Protein AF-A0A7S4A0I9-F1 (afdb_monomer_lite)

Foldseek 3Di:
DAQQLLEDQAQAQELACLCQLVQVDQAWSQDAADPNHHCHNNQPNYQWDDDNGTIDHDPPDRRPHDYRPPCPDDDPCPPDDPQDAAADEQVRLLVLLVCCVVPVVVSCVHHNHSNRHHCVRYHYSYPSND

Radius of gyration: 14.82 Å; chains: 1; bounding box: 40×28×40 Å

Secondary structure (DSSP, 8-state):
----TTS--TT--B-TTTTTT-TT--EE---B--TTSB-TTTTTTSS-EE-SBSEEPPSSS----EE-----S----------PPPB--HHHHHHHHHHHHH-HHHHHHHH--GGG-B-TT-SB-TTTT-

Sequence (130 aa):
NEDIGAWDTSGVTSMEYMFFFASAFDQDLGWCVGDDVDLRSAFSYTPCASTSCGVYTMEEGTCRPTLAPTTSLAPTMTPAPTVTPLVADDNTIRTAVDAWLSNPAAAEATYGHISTWDTSGVTDMSQLFC

Structure (mmCIF, N/CA/C/O backbone):
data_AF-A0A7S4A0I9-F1
#
_entry.id   AF-A0A7S4A0I9-F1
#
loop_
_atom_site.group_PDB
_atom_site.id
_atom_site.type_symbol
_atom_site.label_atom_id
_atom_site.label_alt_id
_atom_site.label_comp_id
_atom_site.label_asym_id
_atom_site.label_entity_id
_atom_site.label_seq_id
_atom_site.pdbx_PDB_ins_code
_atom_site.Cartn_x
_atom_site.Cartn_y
_atom_site.Cartn_z
_atom_site.occupancy
_atom_site.B_iso_or_equiv
_atom_site.auth_seq_id
_atom_site.auth_comp_id
_atom_site.auth_asym_id
_atom_site.auth_atom_id
_atom_site.pdbx_PDB_model_num
ATOM 1 N N . ASN A 1 1 ? 9.371 -4.224 11.970 1.00 68.81 1 ASN A N 1
ATOM 2 C CA . ASN A 1 1 ? 8.644 -4.686 10.776 1.00 68.81 1 ASN A CA 1
ATOM 3 C C . ASN A 1 1 ? 7.494 -5.541 11.258 1.00 68.81 1 ASN A C 1
ATOM 5 O O . ASN A 1 1 ? 7.744 -6.578 11.864 1.00 68.81 1 ASN A O 1
ATOM 9 N N . GLU A 1 2 ? 6.277 -5.039 11.092 1.00 81.94 2 GLU A N 1
ATOM 10 C CA . GLU A 1 2 ? 5.054 -5.771 11.425 1.00 81.94 2 GLU A CA 1
ATOM 11 C C . GLU A 1 2 ? 4.603 -6.590 10.221 1.00 81.94 2 GLU A C 1
ATOM 13 O O . GLU A 1 2 ? 4.826 -6.177 9.083 1.00 81.94 2 GLU A O 1
ATOM 18 N N . ASP A 1 3 ? 3.965 -7.731 10.474 1.00 80.88 3 ASP A N 1
ATOM 19 C CA . ASP A 1 3 ? 3.449 -8.576 9.401 1.00 80.88 3 ASP A CA 1
ATOM 20 C C . ASP A 1 3 ? 2.212 -7.938 8.761 1.00 80.88 3 ASP A C 1
ATOM 22 O O . ASP A 1 3 ? 1.131 -7.904 9.349 1.00 80.88 3 ASP A O 1
ATOM 26 N N . ILE A 1 4 ? 2.391 -7.433 7.545 1.00 85.81 4 ILE A N 1
ATOM 27 C CA . ILE A 1 4 ? 1.322 -6.902 6.695 1.00 85.81 4 ILE A CA 1
ATOM 28 C C . ILE A 1 4 ? 1.099 -7.776 5.454 1.00 85.81 4 ILE A C 1
ATOM 30 O O . ILE A 1 4 ? 0.389 -7.376 4.536 1.00 85.81 4 ILE A O 1
ATOM 34 N N . GLY A 1 5 ? 1.637 -9.001 5.423 1.00 82.31 5 GLY A N 1
ATOM 35 C CA . GLY A 1 5 ? 1.461 -9.919 4.291 1.00 82.31 5 GLY A CA 1
ATOM 36 C C . GLY A 1 5 ? -0.005 -10.287 4.016 1.00 82.31 5 GLY A C 1
ATOM 37 O O . GLY A 1 5 ? -0.349 -10.668 2.902 1.00 82.31 5 GLY A O 1
ATOM 38 N N . ALA A 1 6 ? -0.885 -10.120 5.010 1.00 84.56 6 ALA A N 1
ATOM 39 C CA . ALA A 1 6 ? -2.323 -10.361 4.896 1.00 84.56 6 ALA A CA 1
ATOM 40 C C . ALA A 1 6 ? -3.117 -9.231 4.211 1.00 84.56 6 ALA A C 1
ATOM 42 O O . ALA A 1 6 ? -4.306 -9.416 3.951 1.00 84.56 6 ALA A O 1
ATOM 43 N N . TRP A 1 7 ? -2.503 -8.075 3.938 1.00 89.00 7 TRP A N 1
ATOM 44 C CA . TRP A 1 7 ? -3.182 -6.983 3.241 1.00 89.00 7 TRP A CA 1
ATOM 45 C C . TRP A 1 7 ? -3.569 -7.391 1.818 1.00 89.00 7 TRP A C 1
ATOM 47 O O . TRP A 1 7 ? -2.771 -7.956 1.066 1.00 89.00 7 TRP A O 1
ATOM 57 N N . ASP A 1 8 ? -4.801 -7.064 1.440 1.00 89.50 8 ASP A N 1
ATOM 58 C CA . ASP A 1 8 ? -5.268 -7.188 0.069 1.00 89.50 8 ASP A CA 1
ATOM 59 C C . ASP A 1 8 ? -4.651 -6.070 -0.781 1.00 89.50 8 ASP A C 1
ATOM 61 O O . ASP A 1 8 ? -4.845 -4.882 -0.511 1.00 89.50 8 ASP A O 1
ATOM 65 N N . THR A 1 9 ? -3.892 -6.472 -1.799 1.00 88.75 9 THR A N 1
ATOM 66 C CA . THR A 1 9 ? -3.239 -5.585 -2.772 1.00 88.75 9 THR A CA 1
ATOM 67 C C . THR A 1 9 ? -3.839 -5.707 -4.174 1.00 88.75 9 THR A C 1
ATOM 69 O O . THR A 1 9 ? -3.382 -5.044 -5.103 1.00 88.75 9 THR A O 1
ATOM 72 N N . SER A 1 10 ? -4.889 -6.519 -4.345 1.00 88.00 10 SER A N 1
ATOM 73 C CA . SER A 1 10 ? -5.473 -6.831 -5.656 1.00 88.00 10 SER A CA 1
ATOM 74 C C . SER A 1 10 ? -6.169 -5.639 -6.323 1.00 88.00 10 SER A C 1
ATOM 76 O O . SER A 1 10 ? -6.242 -5.584 -7.551 1.00 88.00 10 SER A O 1
ATOM 78 N N . GLY A 1 11 ? -6.659 -4.683 -5.527 1.00 87.69 11 GLY A N 1
ATOM 79 C CA . GLY A 1 11 ? -7.279 -3.438 -5.990 1.00 87.69 11 GLY A CA 1
ATOM 80 C C . GLY A 1 11 ? -6.326 -2.243 -6.089 1.00 87.69 11 GLY A C 1
ATOM 81 O O . GLY A 1 11 ? -6.745 -1.165 -6.516 1.00 87.69 11 GLY A O 1
ATOM 82 N N . VAL A 1 12 ? -5.058 -2.407 -5.699 1.00 91.31 12 VAL A N 1
ATOM 83 C CA . VAL A 1 12 ? -4.092 -1.306 -5.636 1.00 91.31 12 VAL A CA 1
ATOM 84 C C . VAL A 1 12 ? -3.610 -0.945 -7.035 1.00 91.31 12 VAL A C 1
ATOM 86 O O . VAL A 1 12 ? -3.302 -1.810 -7.847 1.00 91.31 12 VAL A O 1
ATOM 89 N N . THR A 1 13 ? -3.522 0.353 -7.302 1.00 91.19 13 THR A N 1
ATOM 90 C CA . THR A 1 13 ? -3.061 0.935 -8.572 1.00 91.19 13 THR A CA 1
ATOM 91 C C . THR A 1 13 ? -1.778 1.749 -8.409 1.00 91.19 13 THR A C 1
ATOM 93 O O . THR A 1 13 ? -1.034 1.924 -9.371 1.00 91.19 13 THR A O 1
ATOM 96 N N . SER A 1 14 ? -1.481 2.210 -7.190 1.00 90.81 14 SER A N 1
ATOM 97 C CA . SER A 1 14 ? -0.305 3.019 -6.872 1.00 90.81 14 SER A CA 1
ATOM 98 C C . SER A 1 14 ? 0.308 2.597 -5.539 1.00 90.81 14 SER A C 1
ATOM 100 O O . SER A 1 14 ? -0.387 2.480 -4.531 1.00 90.81 14 SER A O 1
ATOM 102 N N . MET A 1 15 ? 1.625 2.402 -5.538 1.00 90.69 15 MET A N 1
ATOM 103 C CA . MET A 1 15 ? 2.464 2.162 -4.357 1.00 90.69 15 MET A CA 1
ATOM 104 C C . MET A 1 15 ? 3.690 3.090 -4.369 1.00 90.69 15 MET A C 1
ATOM 106 O O . MET A 1 15 ? 4.734 2.787 -3.786 1.00 90.69 15 MET A O 1
ATOM 110 N N . GLU A 1 16 ? 3.586 4.227 -5.063 1.00 90.69 16 GLU A N 1
ATOM 111 C CA . GLU A 1 16 ? 4.692 5.163 -5.245 1.00 90.69 16 GLU A CA 1
ATOM 112 C C . GLU A 1 16 ? 5.277 5.582 -3.885 1.00 90.69 16 GLU A C 1
ATOM 114 O O . GLU A 1 16 ? 4.552 6.001 -2.982 1.00 90.69 16 GLU A O 1
ATOM 119 N N . TYR A 1 17 ? 6.597 5.460 -3.721 1.00 89.69 17 TYR A N 1
ATOM 120 C CA . TYR A 1 17 ? 7.303 5.795 -2.474 1.00 89.69 17 TYR A CA 1
ATOM 121 C C . TYR A 1 17 ? 6.802 5.086 -1.194 1.00 89.69 17 TYR A C 1
ATOM 123 O O . TYR A 1 17 ? 7.125 5.546 -0.101 1.00 89.69 17 TYR A O 1
ATOM 131 N N . MET A 1 18 ? 6.041 3.987 -1.291 1.00 88.69 18 MET A N 1
ATOM 132 C CA . MET A 1 18 ? 5.411 3.337 -0.129 1.00 88.69 18 MET A CA 1
ATOM 133 C C . MET A 1 18 ? 6.388 3.028 1.014 1.00 88.69 18 MET A C 1
ATOM 135 O O . MET A 1 18 ? 6.038 3.274 2.159 1.00 88.69 18 MET A O 1
ATOM 139 N N . PHE A 1 19 ? 7.599 2.553 0.714 1.00 86.81 19 PHE A N 1
ATOM 140 C CA . PHE A 1 19 ? 8.668 2.258 1.680 1.00 86.81 19 PHE A CA 1
ATOM 141 C C . PHE A 1 19 ? 9.926 3.100 1.423 1.00 86.81 19 PHE A C 1
ATOM 143 O O . PHE A 1 19 ? 11.055 2.666 1.669 1.00 86.81 19 PHE A O 1
ATOM 150 N N . PHE A 1 20 ? 9.764 4.300 0.872 1.00 85.12 20 PHE A N 1
ATOM 151 C CA . PHE A 1 20 ? 10.893 5.169 0.558 1.00 85.12 20 PHE A CA 1
ATOM 152 C C . PHE A 1 20 ? 11.715 5.470 1.819 1.00 85.12 20 PHE A C 1
ATOM 154 O O . PHE A 1 20 ? 11.162 5.891 2.822 1.00 85.12 20 PHE A O 1
ATOM 161 N N . PHE A 1 21 ? 13.034 5.242 1.785 1.00 82.06 21 PHE A N 1
ATOM 162 C CA . PHE A 1 21 ? 13.929 5.376 2.954 1.00 82.06 21 PHE A CA 1
ATOM 163 C C . PHE A 1 21 ? 13.679 4.421 4.134 1.00 82.06 21 PHE A C 1
ATOM 165 O O . PHE A 1 21 ? 14.370 4.539 5.154 1.00 82.06 21 PHE A O 1
ATOM 172 N N . ALA A 1 22 ? 12.821 3.405 3.994 1.00 81.31 22 ALA A N 1
ATOM 173 C CA . ALA A 1 22 ? 12.646 2.358 5.000 1.00 81.31 22 ALA A CA 1
ATOM 174 C C . ALA A 1 22 ? 13.855 1.396 5.027 1.00 81.31 22 ALA A C 1
ATOM 176 O O . ALA A 1 22 ? 13.772 0.217 4.696 1.00 81.31 22 ALA A O 1
ATOM 177 N N . SER A 1 23 ? 15.020 1.901 5.439 1.00 81.25 23 SER A N 1
ATOM 178 C CA . SER A 1 23 ? 16.308 1.187 5.428 1.00 81.25 23 SER A CA 1
ATOM 179 C C . SER A 1 23 ? 16.353 -0.053 6.331 1.00 81.25 23 SER A C 1
ATOM 181 O O . SER A 1 23 ? 17.231 -0.897 6.170 1.00 81.25 23 SER A O 1
ATOM 183 N N . ALA A 1 24 ? 15.402 -0.173 7.263 1.00 78.81 24 ALA A N 1
ATOM 184 C CA . ALA A 1 24 ? 15.218 -1.338 8.123 1.00 78.81 24 ALA A CA 1
ATOM 185 C C . ALA A 1 24 ? 14.212 -2.366 7.564 1.00 78.81 24 ALA A C 1
ATOM 187 O O . ALA A 1 24 ? 14.024 -3.413 8.183 1.00 78.81 24 ALA A O 1
ATOM 188 N N . PHE A 1 25 ? 13.540 -2.078 6.443 1.00 76.00 25 PHE A N 1
ATOM 189 C CA . PHE A 1 25 ? 12.528 -2.955 5.858 1.00 76.00 25 PHE A CA 1
ATOM 190 C C . PHE A 1 25 ? 13.172 -4.073 5.030 1.00 76.00 25 PHE A C 1
ATOM 192 O O . PHE A 1 25 ? 13.818 -3.815 4.018 1.00 76.00 25 PHE A O 1
ATOM 199 N N . ASP A 1 26 ? 12.989 -5.318 5.461 1.00 74.12 26 ASP A N 1
ATOM 200 C CA . ASP A 1 26 ? 13.615 -6.511 4.880 1.00 74.12 26 ASP A CA 1
ATOM 201 C C . ASP A 1 26 ? 12.669 -7.727 4.827 1.00 74.12 26 ASP A C 1
ATOM 203 O O . ASP A 1 26 ? 13.126 -8.861 4.677 1.00 74.12 26 ASP A O 1
ATOM 207 N N . GLN A 1 27 ? 11.360 -7.517 4.996 1.00 73.56 27 GLN A N 1
ATOM 208 C CA . GLN A 1 27 ? 10.381 -8.604 5.040 1.00 73.56 27 GLN A CA 1
ATOM 209 C C . GLN A 1 27 ? 9.879 -8.976 3.645 1.00 73.56 27 GLN A C 1
ATOM 211 O O . GLN A 1 27 ? 9.550 -8.107 2.838 1.00 73.56 27 GLN A O 1
ATOM 216 N N . ASP A 1 28 ? 9.772 -10.281 3.386 1.00 77.31 28 ASP A N 1
ATOM 217 C CA . ASP A 1 28 ? 8.993 -10.781 2.254 1.00 77.31 28 ASP A CA 1
ATOM 218 C C . ASP A 1 28 ? 7.505 -10.759 2.611 1.00 77.31 28 ASP A C 1
ATOM 220 O O . ASP A 1 28 ? 7.068 -11.490 3.499 1.00 77.31 28 ASP A O 1
ATOM 224 N N . LEU A 1 29 ? 6.742 -9.907 1.928 1.00 77.94 29 LEU A N 1
ATOM 225 C CA . LEU A 1 29 ? 5.305 -9.742 2.154 1.00 77.94 29 LEU A CA 1
ATOM 226 C C . LEU A 1 29 ? 4.456 -10.747 1.365 1.00 77.94 29 LEU A C 1
ATOM 228 O O . LEU A 1 29 ? 3.264 -10.868 1.627 1.00 77.94 29 LEU A O 1
ATOM 232 N N . GLY A 1 30 ? 5.030 -11.441 0.373 1.00 76.69 30 GLY A N 1
ATOM 233 C CA . GLY A 1 30 ? 4.280 -12.353 -0.497 1.00 76.69 30 GLY A CA 1
ATOM 234 C C . GLY A 1 30 ? 3.211 -11.681 -1.373 1.00 76.69 30 GLY A C 1
ATOM 235 O O . GLY A 1 30 ? 2.394 -12.378 -1.974 1.00 76.69 30 GLY A O 1
ATOM 236 N N . TRP A 1 31 ? 3.197 -10.347 -1.454 1.00 81.31 31 TRP A N 1
ATOM 237 C CA . TRP A 1 31 ? 2.231 -9.596 -2.252 1.00 81.31 31 TRP A CA 1
ATOM 238 C C . TRP A 1 31 ? 2.433 -9.804 -3.753 1.00 81.31 31 TRP A C 1
ATOM 240 O O . TRP A 1 31 ? 3.560 -9.902 -4.244 1.00 81.31 31 TRP A O 1
ATOM 250 N N . CYS A 1 32 ? 1.311 -9.822 -4.471 1.00 81.62 32 CYS A N 1
ATOM 251 C CA . CYS A 1 32 ? 1.240 -9.840 -5.923 1.00 81.62 32 CYS A CA 1
ATOM 252 C C . CYS A 1 32 ? 0.347 -8.691 -6.390 1.00 81.62 32 CYS A C 1
ATOM 254 O O . CYS A 1 32 ? -0.860 -8.710 -6.163 1.00 81.62 32 CYS A O 1
ATOM 256 N N . VAL A 1 33 ? 0.946 -7.714 -7.057 1.00 81.81 33 VAL A N 1
ATOM 257 C CA . VAL A 1 33 ? 0.294 -6.570 -7.685 1.00 81.81 33 VAL A CA 1
ATOM 258 C C . VAL A 1 33 ? 0.258 -6.741 -9.202 1.00 81.81 33 VAL A C 1
ATOM 260 O O . VAL A 1 33 ? 1.072 -7.458 -9.785 1.00 81.81 33 VAL A O 1
ATOM 263 N N . GLY A 1 34 ? -0.704 -6.092 -9.857 1.00 79.50 34 GLY A N 1
ATOM 264 C CA . GLY A 1 34 ? -0.782 -6.095 -11.318 1.00 79.50 34 GLY A CA 1
ATOM 265 C C . GLY A 1 34 ? 0.428 -5.418 -11.973 1.00 79.50 34 GLY A C 1
ATOM 266 O O . GLY A 1 34 ? 1.071 -4.557 -11.376 1.00 79.50 34 GLY A O 1
ATOM 267 N N . ASP A 1 35 ? 0.708 -5.763 -13.231 1.00 79.12 35 ASP A N 1
ATOM 268 C CA . ASP A 1 35 ? 1.803 -5.151 -14.003 1.00 79.12 35 ASP A CA 1
ATOM 269 C C . ASP A 1 35 ? 1.602 -3.639 -14.239 1.00 79.12 35 ASP A C 1
ATOM 271 O O . ASP A 1 35 ? 2.566 -2.911 -14.462 1.00 79.12 35 ASP A O 1
ATOM 275 N N . ASP A 1 36 ? 0.354 -3.165 -14.164 1.00 85.81 36 ASP A N 1
ATOM 276 C CA . ASP A 1 36 ? -0.019 -1.755 -14.326 1.00 85.81 36 ASP A CA 1
ATOM 277 C C . ASP A 1 36 ? 0.113 -0.931 -13.028 1.00 85.81 36 ASP A C 1
ATOM 279 O O . ASP A 1 36 ? -0.194 0.262 -13.023 1.00 85.81 36 ASP A O 1
ATOM 283 N N . VAL A 1 37 ? 0.539 -1.545 -11.917 1.00 86.56 37 VAL A N 1
ATOM 284 C CA . VAL A 1 37 ? 0.675 -0.856 -10.627 1.00 86.56 37 VAL A CA 1
ATOM 285 C C . VAL A 1 37 ? 1.925 0.011 -10.604 1.00 86.56 37 VAL A C 1
ATOM 287 O O . VAL A 1 37 ? 3.037 -0.431 -10.905 1.00 86.56 37 VAL A O 1
ATOM 290 N N . ASP A 1 38 ? 1.751 1.264 -10.193 1.00 87.31 38 ASP A N 1
ATOM 291 C CA . ASP A 1 38 ? 2.852 2.211 -10.106 1.00 87.31 38 ASP A CA 1
ATOM 292 C C . ASP A 1 38 ? 3.737 1.936 -8.880 1.00 87.31 38 ASP A C 1
ATOM 294 O O . ASP A 1 38 ? 3.432 2.335 -7.756 1.00 87.31 38 ASP A O 1
ATOM 298 N N . LEU A 1 39 ? 4.857 1.250 -9.115 1.00 85.12 39 LEU A N 1
ATOM 299 C CA . LEU A 1 39 ? 5.885 0.936 -8.115 1.00 85.12 39 LEU A CA 1
ATOM 300 C C . LEU A 1 39 ? 7.057 1.937 -8.120 1.00 85.12 39 LEU A C 1
ATOM 302 O O . LEU A 1 39 ? 8.128 1.641 -7.575 1.00 85.12 39 LEU A O 1
ATOM 306 N N . ARG A 1 40 ? 6.917 3.119 -8.747 1.00 86.69 40 ARG A N 1
ATOM 307 C CA . ARG A 1 40 ? 8.009 4.106 -8.841 1.00 86.69 40 ARG A CA 1
ATOM 308 C C . ARG A 1 40 ? 8.576 4.424 -7.455 1.00 86.69 40 ARG A C 1
ATOM 310 O O . ARG A 1 40 ? 7.894 4.915 -6.561 1.00 86.69 40 ARG A O 1
ATOM 317 N N . SER A 1 41 ? 9.867 4.140 -7.281 1.00 85.56 41 SER A N 1
ATOM 318 C CA . SER A 1 41 ? 10.612 4.349 -6.031 1.00 85.56 41 SER A CA 1
ATOM 319 C C . SER A 1 41 ? 9.997 3.728 -4.770 1.00 85.56 41 SER A C 1
ATO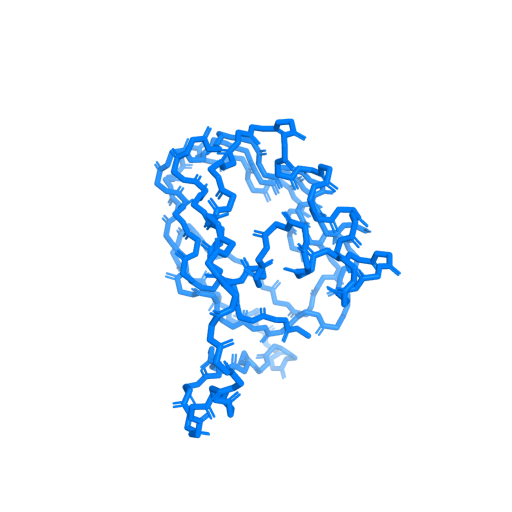M 321 O O . SER A 1 41 ? 10.419 4.089 -3.672 1.00 85.56 41 SER A O 1
ATOM 323 N N . ALA A 1 42 ? 9.054 2.789 -4.902 1.00 84.75 42 ALA A N 1
ATOM 324 C CA . ALA A 1 42 ? 8.341 2.188 -3.776 1.00 84.75 42 ALA A CA 1
ATOM 325 C C . ALA A 1 42 ? 9.302 1.569 -2.750 1.00 84.75 42 ALA A C 1
ATOM 327 O O . ALA A 1 42 ? 9.092 1.711 -1.554 1.00 84.75 42 ALA A O 1
ATOM 328 N N . PHE A 1 43 ? 10.399 0.976 -3.227 1.00 79.69 43 PHE A N 1
ATOM 329 C CA . PHE A 1 43 ? 11.428 0.324 -2.411 1.00 79.69 43 PHE A CA 1
ATOM 330 C C . PHE A 1 43 ? 12.803 1.004 -2.520 1.00 79.69 43 PHE A C 1
ATOM 332 O O . PHE A 1 43 ? 13.821 0.445 -2.102 1.00 79.69 43 PHE A O 1
ATOM 339 N N . SER A 1 44 ? 12.868 2.216 -3.084 1.00 81.50 44 SER A N 1
ATOM 340 C CA . SER A 1 44 ? 14.125 2.967 -3.165 1.00 81.50 44 SER A CA 1
ATOM 341 C C . SER A 1 44 ? 14.676 3.231 -1.764 1.00 81.50 44 SER A C 1
ATOM 343 O O . SER A 1 44 ? 13.947 3.650 -0.866 1.00 81.50 44 SER A O 1
ATOM 345 N N . TYR A 1 45 ? 15.982 3.018 -1.595 1.00 79.56 45 TYR A N 1
ATOM 346 C CA . TYR A 1 45 ? 16.682 3.115 -0.307 1.00 79.56 45 TYR A CA 1
ATOM 347 C C . TYR A 1 45 ? 16.259 2.081 0.750 1.00 79.56 45 TYR A C 1
ATOM 349 O O . TYR A 1 45 ? 16.686 2.185 1.901 1.00 79.56 45 TYR A O 1
ATOM 357 N N . THR A 1 46 ? 15.487 1.062 0.368 1.00 76.94 46 THR A N 1
ATOM 358 C CA . THR A 1 46 ? 15.362 -0.171 1.152 1.00 76.94 46 THR A CA 1
ATOM 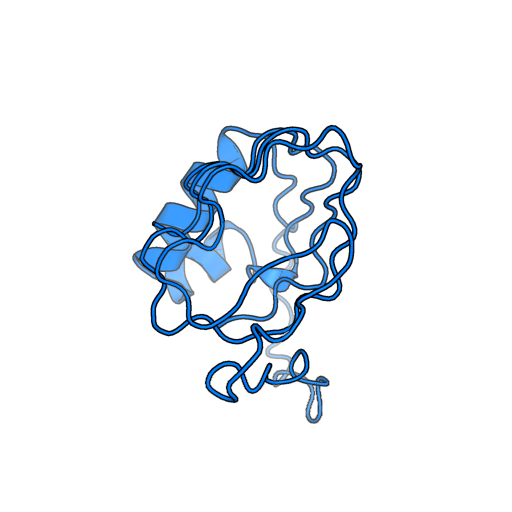359 C C . THR A 1 46 ? 16.434 -1.170 0.696 1.00 76.94 46 THR A C 1
ATOM 361 O O . THR A 1 46 ? 16.942 -1.060 -0.426 1.00 76.94 46 THR A O 1
ATOM 364 N N . PRO A 1 47 ? 16.826 -2.140 1.537 1.00 72.62 47 PRO A N 1
ATOM 365 C CA . PRO A 1 47 ? 17.767 -3.179 1.128 1.00 72.62 47 PRO A CA 1
ATOM 366 C C . PRO A 1 47 ? 17.215 -4.108 0.034 1.00 72.62 47 PRO A C 1
ATOM 368 O O . PRO A 1 47 ? 18.010 -4.800 -0.594 1.00 72.62 47 PRO A O 1
ATOM 371 N N . CYS A 1 48 ? 15.900 -4.133 -0.213 1.00 71.62 48 CYS A N 1
ATOM 372 C CA . CYS A 1 48 ? 15.229 -5.110 -1.070 1.00 71.62 48 CYS A CA 1
ATOM 373 C C . CYS A 1 48 ? 14.502 -4.452 -2.259 1.00 71.62 48 CYS A C 1
ATOM 375 O O . CYS A 1 48 ? 14.125 -3.290 -2.197 1.00 71.62 48 CYS A O 1
ATOM 377 N N . ALA A 1 49 ? 14.298 -5.177 -3.362 1.00 64.81 49 ALA A N 1
ATOM 378 C CA . ALA A 1 49 ? 13.548 -4.681 -4.519 1.00 64.81 49 ALA A CA 1
ATOM 379 C C . ALA A 1 49 ? 12.301 -5.549 -4.742 1.00 64.81 49 ALA A C 1
ATOM 381 O O . ALA A 1 49 ? 12.402 -6.776 -4.792 1.00 64.81 49 ALA A O 1
ATOM 382 N N . SER A 1 50 ? 11.121 -4.937 -4.861 1.00 64.06 50 SER A N 1
ATOM 383 C CA . SER A 1 50 ? 9.891 -5.674 -5.178 1.00 64.06 50 SER A CA 1
ATOM 384 C C . SER A 1 50 ? 9.789 -5.979 -6.669 1.00 64.06 50 SER A C 1
ATOM 386 O O . SER A 1 50 ? 10.023 -5.102 -7.507 1.00 64.06 50 SER A O 1
ATOM 388 N N . THR A 1 51 ? 9.359 -7.192 -7.006 1.00 61.19 51 THR A N 1
ATOM 389 C CA . THR A 1 51 ? 8.714 -7.498 -8.293 1.00 61.19 51 THR A CA 1
ATOM 390 C C . THR A 1 51 ? 7.205 -7.292 -8.170 1.00 61.19 51 THR A C 1
ATOM 392 O O . THR A 1 51 ? 6.681 -7.165 -7.067 1.00 61.19 51 THR A O 1
ATOM 395 N N . SER A 1 52 ? 6.488 -7.309 -9.299 1.00 64.56 52 SER A N 1
ATOM 396 C CA . SER A 1 52 ? 5.020 -7.374 -9.307 1.00 64.56 52 SER A CA 1
ATOM 397 C C . SER A 1 52 ? 4.475 -8.561 -8.503 1.00 64.56 52 SER A C 1
ATOM 399 O O . SER A 1 52 ? 3.366 -8.493 -8.008 1.00 64.56 52 SER A O 1
ATOM 401 N N . CYS A 1 53 ? 5.262 -9.614 -8.275 1.00 69.81 53 CYS A N 1
ATOM 402 C CA . CYS A 1 53 ? 4.980 -10.657 -7.292 1.00 69.81 53 CYS A CA 1
ATOM 403 C C . CYS A 1 53 ? 6.226 -10.953 -6.452 1.00 69.81 53 CYS A C 1
ATOM 405 O O . CYS A 1 53 ? 7.232 -11.419 -6.993 1.00 69.81 53 CYS A O 1
ATOM 407 N N . GLY A 1 54 ? 6.156 -10.711 -5.143 1.00 63.28 54 GLY A N 1
ATOM 408 C CA . GLY A 1 54 ? 7.218 -10.999 -4.174 1.00 63.28 54 GLY A CA 1
ATOM 409 C C . GLY A 1 54 ? 8.409 -10.032 -4.189 1.00 63.28 54 GLY A C 1
ATOM 410 O O . GLY A 1 54 ? 8.425 -9.007 -4.872 1.00 63.28 54 GLY A O 1
ATOM 411 N N . VAL A 1 55 ? 9.428 -10.378 -3.403 1.00 57.69 55 VAL A N 1
ATOM 412 C CA . VAL A 1 55 ? 10.684 -9.627 -3.271 1.00 57.69 55 VAL A CA 1
ATOM 413 C C . VAL A 1 55 ? 11.816 -10.431 -3.914 1.00 57.69 55 VAL A C 1
ATOM 415 O O . VAL A 1 55 ? 12.024 -11.590 -3.555 1.00 57.69 55 VAL A O 1
ATOM 418 N N . TYR A 1 56 ? 12.572 -9.840 -4.847 1.00 55.16 56 TYR A N 1
ATOM 419 C CA . TYR A 1 56 ? 13.785 -10.468 -5.385 1.00 55.16 56 TYR A CA 1
ATOM 420 C C . TYR A 1 56 ? 15.042 -9.833 -4.797 1.00 55.16 56 TYR A C 1
ATOM 422 O O . TYR A 1 56 ? 15.114 -8.642 -4.487 1.00 55.16 56 TYR A O 1
ATOM 430 N N . THR A 1 57 ? 16.073 -10.660 -4.650 1.00 48.62 57 THR A N 1
ATOM 431 C CA . THR A 1 57 ? 17.418 -10.211 -4.310 1.00 48.62 57 THR A CA 1
ATOM 432 C C . THR A 1 57 ? 17.985 -9.419 -5.482 1.00 48.62 57 THR A C 1
ATOM 434 O O . THR A 1 57 ? 18.108 -9.967 -6.580 1.00 48.62 57 THR A O 1
ATOM 437 N N . MET A 1 58 ? 18.391 -8.170 -5.257 1.00 48.75 58 MET A N 1
ATOM 438 C CA . MET A 1 58 ? 19.373 -7.549 -6.144 1.00 48.75 58 MET A CA 1
ATOM 439 C C . MET A 1 58 ? 20.654 -8.397 -6.100 1.00 48.75 58 MET A C 1
ATOM 441 O O . MET A 1 58 ? 21.048 -8.892 -5.038 1.00 48.75 58 MET A O 1
ATOM 445 N N . GLU A 1 59 ? 21.259 -8.624 -7.264 1.00 51.06 59 GLU A N 1
ATOM 446 C CA . GLU A 1 59 ? 22.535 -9.328 -7.397 1.00 51.06 59 GLU A CA 1
ATOM 447 C C . GLU A 1 59 ? 23.576 -8.632 -6.491 1.00 51.06 59 GLU A C 1
ATOM 449 O O . GLU A 1 59 ? 23.695 -7.412 -6.524 1.00 51.06 59 GLU A O 1
ATOM 454 N N . GLU A 1 60 ? 24.270 -9.417 -5.655 1.00 45.84 60 GLU A N 1
ATOM 455 C CA . GLU A 1 60 ? 25.118 -9.010 -4.509 1.00 45.84 60 GLU A CA 1
ATOM 456 C C . GLU A 1 60 ? 24.432 -8.849 -3.129 1.00 45.84 60 GLU A C 1
ATOM 458 O O . GLU A 1 60 ? 24.616 -7.868 -2.419 1.00 45.84 60 GLU A O 1
ATOM 463 N N . GLY A 1 61 ? 23.728 -9.887 -2.663 1.00 54.09 61 GLY A N 1
ATOM 464 C CA . GLY A 1 61 ? 23.877 -10.404 -1.285 1.00 54.09 61 GLY A CA 1
ATOM 465 C C . GLY A 1 61 ? 23.530 -9.518 -0.071 1.00 54.09 61 GLY A C 1
ATOM 466 O O . GLY A 1 61 ? 23.836 -9.929 1.049 1.00 54.09 61 GLY A O 1
ATOM 467 N N . THR A 1 62 ? 22.903 -8.351 -0.236 1.00 56.59 62 THR A N 1
ATOM 468 C CA . THR A 1 62 ? 22.538 -7.446 0.877 1.00 56.59 62 THR A CA 1
ATOM 469 C C . THR A 1 62 ? 21.088 -7.581 1.347 1.00 56.59 62 THR A C 1
ATOM 471 O O . THR A 1 62 ? 20.824 -7.381 2.531 1.00 56.59 62 THR A O 1
ATOM 474 N N . CYS A 1 63 ? 20.157 -7.990 0.480 1.00 57.56 63 CYS A N 1
ATOM 475 C CA . CYS A 1 63 ? 18.800 -8.361 0.890 1.00 57.56 63 CYS A CA 1
ATOM 476 C C . CYS A 1 63 ? 18.783 -9.845 1.267 1.00 57.56 63 CYS A C 1
ATOM 478 O O . CYS A 1 63 ? 18.879 -10.717 0.400 1.00 57.56 63 CYS A O 1
ATOM 480 N N . ARG A 1 64 ? 18.657 -10.148 2.561 1.00 64.06 64 ARG A N 1
ATOM 481 C CA . ARG A 1 64 ? 18.298 -11.487 3.035 1.00 64.06 64 ARG A CA 1
ATOM 482 C C . ARG A 1 64 ? 16.853 -11.402 3.514 1.00 64.06 64 ARG A C 1
ATOM 484 O O . ARG A 1 64 ? 16.682 -11.141 4.703 1.00 64.06 64 ARG A O 1
ATOM 491 N N . PRO A 1 65 ? 15.855 -11.545 2.615 1.00 61.59 65 PRO A N 1
ATOM 492 C CA . PRO A 1 65 ? 14.472 -11.330 2.988 1.00 61.59 65 PRO A CA 1
ATOM 493 C C . PRO A 1 65 ? 14.155 -12.238 4.166 1.00 61.59 65 PRO A C 1
ATOM 495 O O . PRO A 1 65 ? 14.294 -13.465 4.093 1.00 61.59 65 PRO A O 1
ATOM 498 N N . THR A 1 66 ? 13.825 -11.615 5.289 1.00 63.78 66 THR A N 1
ATOM 499 C CA . THR A 1 66 ? 13.304 -12.354 6.422 1.00 63.78 66 THR A CA 1
ATOM 500 C C . THR A 1 66 ? 11.941 -12.839 5.953 1.00 63.78 66 THR A C 1
ATOM 502 O O . THR A 1 66 ? 11.088 -12.019 5.609 1.00 63.78 66 THR A O 1
ATOM 505 N N . LEU A 1 67 ? 11.767 -14.166 5.851 1.00 62.16 67 LEU A N 1
ATOM 506 C CA . LEU A 1 67 ? 10.459 -14.756 5.559 1.00 62.16 67 LEU A CA 1
ATOM 507 C C . LEU A 1 67 ? 9.432 -14.065 6.453 1.00 62.16 67 LEU A C 1
ATOM 509 O O . LEU A 1 67 ? 9.749 -13.836 7.630 1.00 62.16 67 LEU A O 1
ATOM 513 N N . ALA A 1 68 ? 8.246 -13.752 5.913 1.00 57.66 68 ALA A N 1
ATOM 514 C CA . ALA A 1 68 ? 7.124 -13.297 6.728 1.00 57.66 68 ALA A CA 1
ATOM 515 C C . ALA A 1 68 ? 7.128 -14.129 8.014 1.00 57.66 68 ALA A C 1
ATOM 517 O O . ALA A 1 68 ? 7.267 -15.359 7.906 1.00 57.66 68 ALA A O 1
ATOM 518 N N . PRO A 1 69 ? 7.116 -13.502 9.206 1.00 54.78 69 PRO A N 1
ATOM 519 C CA . PRO A 1 69 ? 7.209 -14.237 10.451 1.00 54.78 69 PRO A CA 1
ATOM 520 C C . PRO A 1 69 ? 6.133 -15.315 10.420 1.00 54.78 69 PRO A C 1
ATOM 522 O O . PRO A 1 69 ? 4.945 -15.036 10.539 1.00 54.78 69 PRO A O 1
ATOM 525 N N . THR A 1 70 ? 6.546 -16.567 10.194 1.00 46.56 70 THR A N 1
ATOM 526 C CA . THR A 1 70 ? 5.630 -17.694 10.272 1.00 46.56 70 THR A CA 1
ATOM 527 C C . THR A 1 70 ? 5.217 -17.662 11.720 1.00 46.56 70 THR A C 1
ATOM 529 O O . THR A 1 70 ? 6.082 -17.829 12.579 1.00 46.56 70 THR A O 1
ATOM 532 N N . THR A 1 71 ? 3.962 -17.311 11.979 1.00 46.12 71 THR A N 1
ATOM 533 C CA . THR A 1 71 ? 3.375 -17.113 13.304 1.00 46.12 71 THR A CA 1
ATOM 534 C C . THR A 1 71 ? 3.532 -18.391 14.132 1.00 46.12 71 THR A C 1
ATOM 536 O O . THR A 1 71 ? 2.634 -19.212 14.281 1.00 46.12 71 THR A O 1
ATOM 539 N N . SER A 1 72 ? 4.740 -18.597 14.647 1.00 46.38 72 SER A N 1
ATOM 540 C CA . SER A 1 72 ? 5.134 -19.662 15.542 1.00 46.38 72 SER A CA 1
ATOM 541 C C . SER A 1 72 ? 5.096 -19.044 16.920 1.00 46.38 72 SER A C 1
ATOM 543 O O . SER A 1 72 ? 5.969 -18.261 17.289 1.00 46.38 72 SER A O 1
ATOM 545 N N . LEU A 1 73 ? 4.063 -19.460 17.646 1.00 37.62 73 LEU A N 1
ATOM 546 C CA . LEU A 1 73 ? 3.481 -18.858 18.838 1.00 37.62 73 LEU A CA 1
ATOM 547 C C . LEU A 1 73 ? 2.483 -17.767 18.470 1.00 37.62 73 LEU A C 1
ATOM 549 O O . LEU A 1 73 ? 2.828 -16.636 18.146 1.00 37.62 73 LEU A O 1
ATOM 553 N N . ALA A 1 74 ? 1.215 -18.178 18.535 1.00 43.22 74 ALA A N 1
ATOM 554 C CA . ALA A 1 74 ? 0.074 -17.293 18.611 1.00 43.22 74 ALA A CA 1
ATOM 555 C C . ALA A 1 74 ? 0.422 -16.071 19.478 1.00 43.22 74 ALA A C 1
ATOM 557 O O . ALA A 1 74 ? 0.997 -16.262 20.561 1.00 43.22 74 ALA A O 1
ATOM 558 N N . PRO A 1 75 ? 0.057 -14.844 19.061 1.00 50.19 75 PRO A N 1
ATOM 559 C CA . PRO A 1 75 ? 0.029 -13.740 20.004 1.00 50.19 75 PRO A CA 1
ATOM 560 C C . PRO A 1 75 ? -0.787 -14.231 21.195 1.00 50.19 75 PRO A C 1
ATOM 562 O O . PRO A 1 75 ? -1.846 -14.837 21.007 1.00 50.19 75 PRO A O 1
ATOM 565 N N . THR A 1 76 ? -0.260 -14.083 22.411 1.00 38.66 76 THR A N 1
ATOM 566 C CA . THR A 1 76 ? -1.015 -14.357 23.634 1.00 38.66 76 THR A CA 1
ATOM 567 C C . THR A 1 76 ? -2.366 -13.680 23.464 1.00 38.66 76 THR A C 1
ATOM 569 O O . THR A 1 76 ? -2.435 -12.452 23.481 1.00 38.66 76 THR A O 1
ATOM 572 N N . MET A 1 77 ? -3.412 -14.474 23.209 1.00 44.25 77 MET A N 1
ATOM 573 C CA . MET A 1 77 ? -4.777 -13.991 23.091 1.00 44.25 77 MET A CA 1
ATOM 574 C C . MET A 1 77 ? -5.175 -13.485 24.473 1.00 44.25 77 MET A C 1
ATOM 576 O O . MET A 1 77 ? -5.781 -14.192 25.276 1.00 44.25 77 MET A O 1
ATOM 580 N N . THR A 1 78 ? -4.796 -12.247 24.767 1.00 47.69 78 THR A N 1
ATOM 581 C CA . THR A 1 78 ? -5.574 -11.380 25.640 1.00 47.69 78 THR A CA 1
ATOM 582 C C . THR A 1 78 ? -6.985 -11.383 25.047 1.00 47.69 78 THR A C 1
ATOM 584 O O . THR A 1 78 ? -7.099 -11.316 23.819 1.00 47.69 78 THR A O 1
ATOM 587 N N . PRO A 1 79 ? -8.049 -11.578 25.851 1.00 45.44 79 PRO A N 1
ATOM 588 C CA . PRO A 1 79 ? -9.396 -11.754 25.324 1.00 45.44 79 PRO A CA 1
ATOM 589 C C . PRO A 1 79 ? -9.690 -10.617 24.356 1.00 45.44 79 PRO A C 1
ATOM 591 O O . PRO A 1 79 ? -9.573 -9.450 24.730 1.00 45.44 79 PRO A O 1
ATOM 594 N N . ALA A 1 80 ? -9.985 -11.001 23.113 1.00 44.91 80 ALA A N 1
ATOM 595 C CA . ALA A 1 80 ? -10.218 -10.101 22.003 1.00 44.91 80 ALA A CA 1
ATOM 596 C C . ALA A 1 80 ? -11.115 -8.946 22.464 1.00 44.91 80 ALA A C 1
ATOM 598 O O . ALA A 1 80 ? -12.258 -9.198 22.864 1.00 44.91 80 ALA A O 1
ATOM 599 N N . PRO A 1 81 ? -10.648 -7.688 22.434 1.00 49.12 81 PRO A N 1
ATOM 600 C CA . PRO A 1 81 ? -11.605 -6.613 22.353 1.00 49.12 81 PRO A CA 1
ATOM 601 C C . PRO A 1 81 ? -12.324 -6.813 21.011 1.00 49.12 81 PRO A C 1
ATOM 603 O O . PRO A 1 81 ? -11.696 -7.089 19.990 1.00 49.12 81 PRO A O 1
ATOM 606 N N . THR A 1 82 ? -13.653 -6.748 21.020 1.00 53.78 82 THR A N 1
ATOM 607 C CA . THR A 1 82 ? -14.517 -6.750 19.829 1.00 53.78 82 THR A CA 1
ATOM 608 C C . THR A 1 82 ? -14.308 -5.456 19.030 1.00 53.78 82 THR A C 1
ATOM 610 O O . THR A 1 82 ? -15.253 -4.712 18.776 1.00 53.78 82 THR A O 1
ATOM 613 N N . VAL A 1 83 ? -13.059 -5.111 18.719 1.00 57.94 83 VAL A N 1
ATOM 614 C CA . VAL A 1 83 ? -12.738 -3.990 17.845 1.00 57.94 83 VAL A CA 1
ATOM 615 C C . VAL A 1 83 ? -12.970 -4.509 16.443 1.00 57.94 83 VAL A C 1
ATOM 617 O O . VAL A 1 83 ? -12.325 -5.457 16.001 1.00 57.94 83 VAL A O 1
ATOM 620 N N . THR A 1 84 ? -13.970 -3.942 15.782 1.00 64.75 84 THR A N 1
ATOM 621 C CA . THR A 1 84 ? -14.205 -4.175 14.364 1.00 64.75 84 THR A CA 1
ATOM 622 C C . THR A 1 84 ? -12.918 -3.806 13.621 1.00 64.75 84 THR A C 1
ATOM 624 O O . THR A 1 84 ? -12.485 -2.660 13.768 1.00 64.75 84 THR A O 1
ATOM 627 N N . PRO A 1 85 ? -12.285 -4.735 12.879 1.00 70.38 85 PRO A N 1
ATOM 628 C CA . PRO A 1 85 ? -11.111 -4.398 12.086 1.00 70.38 85 PRO A CA 1
ATOM 629 C C . PRO A 1 85 ? -11.449 -3.249 11.135 1.00 70.38 85 PRO A C 1
ATOM 631 O O . PRO A 1 85 ? -12.560 -3.184 10.598 1.00 70.38 85 PRO A O 1
ATOM 634 N N . LEU A 1 86 ? -10.507 -2.317 10.980 1.00 84.44 86 LEU A N 1
ATOM 635 C CA . LEU A 1 8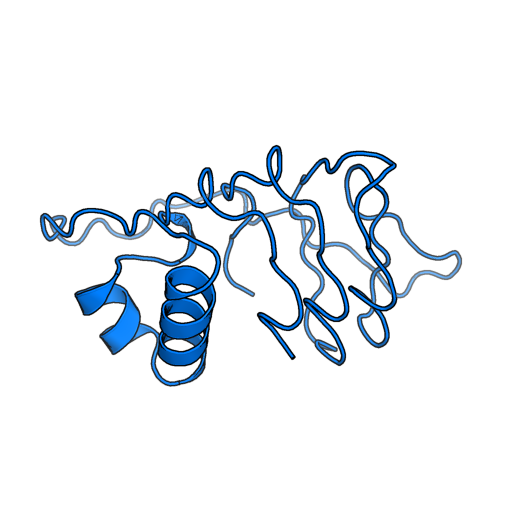6 ? -10.655 -1.185 10.073 1.00 84.44 86 LEU A CA 1
ATOM 636 C C . LEU A 1 86 ? -10.955 -1.690 8.657 1.00 84.44 86 LEU A C 1
ATOM 638 O O . LEU A 1 86 ? -10.181 -2.471 8.118 1.00 84.44 86 LEU A O 1
ATOM 642 N N . VAL A 1 87 ? -12.044 -1.204 8.059 1.00 89.38 87 VAL A N 1
ATOM 643 C CA . VAL A 1 87 ? -12.276 -1.297 6.613 1.00 89.38 87 VAL A CA 1
ATOM 644 C C . VAL A 1 87 ? -11.670 -0.050 5.997 1.00 89.38 87 VAL A C 1
ATOM 646 O O . VAL A 1 87 ? -12.215 1.045 6.150 1.00 89.38 87 VAL A O 1
ATOM 649 N N . ALA A 1 88 ? -10.498 -0.215 5.402 1.00 91.12 88 ALA A N 1
ATOM 650 C CA . ALA A 1 88 ? -9.680 0.875 4.925 1.00 91.12 88 ALA A CA 1
ATOM 651 C C . ALA A 1 88 ? -10.027 1.250 3.475 1.00 91.12 88 ALA A C 1
ATOM 653 O O . ALA A 1 88 ? -10.210 0.406 2.600 1.00 91.12 88 ALA A O 1
ATOM 654 N N . ASP A 1 89 ? -10.072 2.554 3.248 1.00 93.81 89 ASP A N 1
ATOM 655 C CA . ASP A 1 89 ? -10.029 3.237 1.960 1.00 93.81 89 ASP A CA 1
ATOM 656 C C . ASP A 1 89 ? -8.736 4.069 1.876 1.00 93.81 89 ASP A C 1
ATOM 658 O O . ASP A 1 89 ? -7.971 4.152 2.842 1.00 93.81 89 ASP A O 1
ATOM 662 N N . ASP A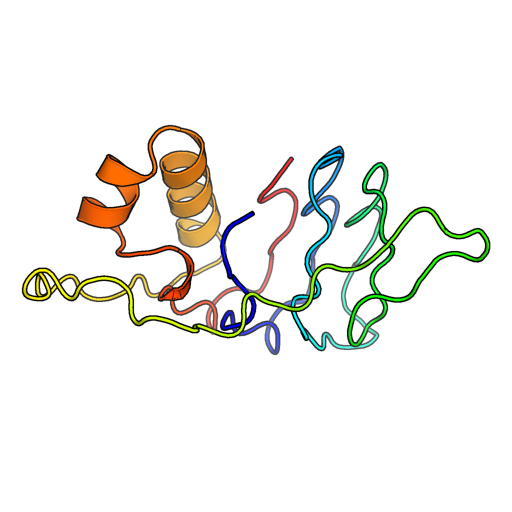 1 90 ? -8.504 4.729 0.741 1.00 93.06 90 ASP A N 1
ATOM 663 C CA . ASP A 1 90 ? -7.286 5.516 0.497 1.00 93.06 90 ASP A CA 1
ATOM 664 C C . ASP A 1 90 ? -7.011 6.589 1.569 1.00 93.06 90 ASP A C 1
ATOM 666 O O . ASP A 1 90 ? -5.863 6.976 1.794 1.00 93.06 90 ASP A O 1
ATOM 670 N N . ASN A 1 91 ? -8.037 7.116 2.240 1.00 92.38 91 ASN A N 1
ATOM 671 C CA . ASN A 1 91 ? -7.867 8.180 3.230 1.00 92.38 91 ASN A CA 1
ATOM 672 C C . ASN A 1 91 ? -7.686 7.629 4.652 1.00 92.38 91 ASN A C 1
ATOM 674 O O . ASN A 1 91 ? -6.855 8.105 5.433 1.00 92.38 91 ASN A O 1
ATOM 678 N N . THR A 1 92 ? -8.472 6.617 4.999 1.00 93.44 92 THR A N 1
ATOM 679 C CA . THR A 1 92 ? -8.449 5.982 6.317 1.00 93.44 92 THR A CA 1
ATOM 680 C C . THR A 1 92 ? -7.190 5.152 6.521 1.00 93.44 92 THR A C 1
ATOM 682 O O . THR A 1 92 ? -6.640 5.212 7.620 1.00 93.44 92 THR A O 1
ATOM 685 N N . ILE A 1 93 ? -6.668 4.479 5.482 1.00 93.75 93 ILE A N 1
ATOM 686 C CA . ILE A 1 93 ? -5.408 3.727 5.586 1.00 93.75 93 ILE A CA 1
ATOM 687 C C . ILE A 1 93 ? -4.248 4.641 5.991 1.00 93.75 93 ILE A C 1
ATOM 689 O O . ILE A 1 93 ? -3.513 4.313 6.914 1.00 93.75 93 ILE A O 1
ATOM 693 N N . ARG A 1 94 ? -4.141 5.836 5.395 1.00 92.88 94 ARG A N 1
ATOM 694 C CA . ARG A 1 94 ? -3.096 6.823 5.722 1.00 92.88 94 ARG A CA 1
ATOM 695 C C . ARG A 1 94 ? -3.183 7.267 7.174 1.00 92.88 94 ARG A C 1
ATOM 697 O O . ARG A 1 94 ? -2.208 7.200 7.909 1.00 92.88 94 ARG A O 1
ATOM 704 N N . THR A 1 95 ? -4.388 7.636 7.607 1.00 92.69 95 THR A N 1
ATOM 705 C CA . THR A 1 95 ? -4.620 8.092 8.985 1.00 92.69 95 THR A CA 1
ATOM 706 C C . THR A 1 95 ? -4.322 6.985 10.002 1.00 92.69 95 THR A C 1
ATOM 708 O O . THR A 1 95 ? -3.777 7.252 11.075 1.00 92.69 95 THR A O 1
ATOM 711 N N . ALA A 1 96 ? -4.681 5.740 9.682 1.00 92.00 96 ALA A N 1
ATOM 712 C CA . ALA A 1 96 ? -4.432 4.593 10.543 1.00 92.00 96 ALA A CA 1
ATOM 713 C C . ALA A 1 96 ? -2.940 4.238 10.603 1.00 92.00 96 ALA A C 1
ATOM 715 O O . ALA A 1 96 ? -2.422 4.018 11.699 1.00 92.00 96 ALA A O 1
ATOM 716 N N . VAL A 1 97 ? -2.239 4.244 9.462 1.00 92.56 97 VAL A N 1
ATOM 717 C CA . VAL A 1 97 ? -0.787 4.024 9.398 1.00 92.56 97 VAL A CA 1
ATOM 718 C C . VAL A 1 97 ? -0.036 5.119 10.158 1.00 92.56 97 VAL A C 1
ATOM 720 O O . VAL A 1 97 ? 0.792 4.789 11.002 1.00 92.56 97 VAL A O 1
ATOM 723 N N . ASP A 1 98 ? -0.374 6.396 9.973 1.00 92.56 98 ASP A N 1
ATOM 724 C CA . ASP A 1 98 ? 0.242 7.509 10.713 1.00 92.56 98 ASP A CA 1
ATOM 725 C C . ASP A 1 98 ? 0.053 7.358 12.229 1.00 92.56 98 ASP A C 1
ATOM 727 O O . ASP A 1 98 ? 0.986 7.539 13.021 1.00 92.56 98 ASP A O 1
ATOM 731 N N . ALA A 1 99 ? -1.158 6.983 12.653 1.00 91.81 99 ALA A N 1
ATOM 732 C CA . ALA A 1 99 ? -1.446 6.709 14.055 1.00 91.81 99 ALA A CA 1
ATOM 733 C C . ALA A 1 99 ? -0.630 5.517 14.577 1.00 91.81 99 ALA A C 1
ATOM 735 O O . ALA A 1 99 ? -0.118 5.578 15.697 1.00 91.81 99 ALA A O 1
ATOM 736 N N . TRP A 1 100 ? -0.478 4.460 13.774 1.00 91.19 100 TRP A N 1
ATOM 737 C CA . TRP A 1 100 ? 0.320 3.282 14.114 1.00 91.19 100 TRP A CA 1
ATOM 738 C C . TRP A 1 100 ? 1.804 3.619 14.250 1.00 91.19 100 TRP A C 1
ATOM 740 O O . TRP A 1 100 ? 2.419 3.256 15.249 1.00 91.19 100 TRP A O 1
ATOM 750 N N . LEU A 1 101 ? 2.368 4.371 13.303 1.00 89.12 101 LEU A N 1
ATOM 751 C CA . LEU A 1 101 ? 3.762 4.818 13.339 1.00 89.12 101 LEU A CA 1
ATOM 752 C C . LEU A 1 101 ? 4.037 5.757 14.524 1.00 89.12 101 LEU A C 1
ATOM 754 O O . LEU A 1 101 ? 5.135 5.740 15.081 1.00 89.12 101 LEU A O 1
ATOM 758 N N . SER A 1 102 ? 3.044 6.547 14.948 1.00 92.06 102 SER A N 1
ATOM 759 C CA . SER A 1 102 ? 3.159 7.430 16.113 1.00 92.06 102 SER A CA 1
ATOM 760 C C . SER A 1 102 ? 3.017 6.691 17.450 1.00 92.06 102 SER A C 1
ATOM 762 O O . SER A 1 102 ? 3.800 6.925 18.376 1.00 92.06 102 SER A O 1
ATOM 764 N N . ASN A 1 103 ? 2.011 5.823 17.583 1.00 90.62 103 ASN A N 1
ATOM 765 C CA . ASN A 1 103 ? 1.739 5.056 18.796 1.00 90.62 103 ASN A CA 1
ATOM 766 C C . ASN A 1 103 ? 0.960 3.764 18.473 1.00 90.62 103 ASN A C 1
ATOM 768 O O . ASN A 1 103 ? -0.279 3.779 18.479 1.00 90.62 103 ASN A O 1
ATOM 772 N N . PRO A 1 104 ? 1.661 2.629 18.288 1.00 87.75 104 PRO A N 1
ATOM 773 C CA . PRO A 1 104 ? 1.033 1.353 17.951 1.00 87.75 104 PRO A CA 1
ATOM 774 C C . PRO A 1 104 ? -0.030 0.917 18.962 1.00 87.75 104 PRO A C 1
ATOM 776 O O . PRO A 1 104 ? -1.095 0.465 18.569 1.00 87.75 104 PRO A O 1
ATOM 779 N N . ALA A 1 105 ? 0.195 1.129 20.264 1.00 88.31 105 ALA A N 1
ATOM 780 C CA . ALA A 1 105 ? -0.752 0.709 21.300 1.00 88.31 105 ALA A CA 1
ATOM 781 C C . ALA A 1 105 ? -2.077 1.491 21.245 1.00 88.31 105 ALA A C 1
ATOM 783 O O . ALA A 1 105 ? -3.150 0.934 21.479 1.00 88.31 105 ALA A O 1
ATOM 784 N N . ALA A 1 106 ? -2.018 2.790 20.934 1.00 88.06 106 ALA A N 1
ATOM 785 C CA . ALA A 1 106 ? -3.219 3.609 20.766 1.00 88.06 106 ALA A CA 1
ATOM 786 C C . ALA A 1 106 ? -3.934 3.308 19.440 1.00 88.06 106 ALA A C 1
ATOM 788 O O . ALA A 1 106 ? -5.167 3.266 19.398 1.00 88.06 106 ALA A O 1
ATOM 789 N N . ALA A 1 107 ? -3.167 3.074 18.373 1.00 87.69 107 ALA A N 1
ATOM 790 C CA . ALA A 1 107 ? -3.702 2.674 17.080 1.00 87.69 107 ALA A CA 1
ATOM 791 C C . ALA A 1 107 ? -4.381 1.302 17.158 1.00 87.69 107 ALA A C 1
ATOM 793 O O . ALA A 1 107 ? -5.503 1.168 16.687 1.00 87.69 107 ALA A O 1
ATOM 794 N N . GLU A 1 108 ? -3.784 0.327 17.843 1.00 88.56 108 GLU A N 1
ATOM 795 C CA . GLU A 1 108 ? -4.362 -1.003 18.053 1.00 88.56 108 GLU A CA 1
ATOM 796 C C . GLU A 1 108 ? -5.691 -0.939 18.816 1.00 88.56 108 GLU A C 1
AT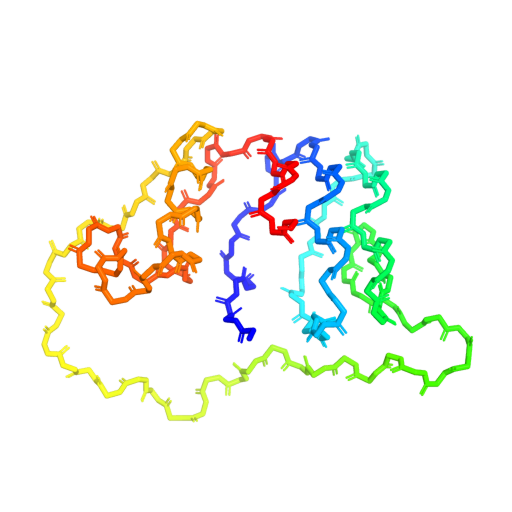OM 798 O O . GLU A 1 108 ? -6.654 -1.614 18.455 1.00 88.56 108 GLU A O 1
ATOM 803 N N . ALA A 1 109 ? -5.794 -0.062 19.818 1.00 85.62 109 ALA A N 1
ATOM 804 C CA . ALA A 1 109 ? -7.045 0.163 20.541 1.00 85.62 109 ALA A CA 1
ATOM 805 C C . ALA A 1 109 ? -8.144 0.827 19.683 1.00 85.62 109 ALA A C 1
ATOM 807 O O . ALA A 1 109 ? -9.325 0.698 20.006 1.00 85.62 109 ALA A O 1
ATOM 808 N N . THR A 1 110 ? -7.765 1.545 18.621 1.00 86.31 110 THR A N 1
ATOM 809 C CA . THR A 1 110 ? -8.682 2.331 17.776 1.00 86.31 110 THR A CA 1
ATOM 810 C C . THR A 1 110 ? -9.080 1.593 16.496 1.00 86.31 110 THR A C 1
ATOM 812 O O . THR A 1 110 ? -10.249 1.602 16.123 1.00 86.31 110 THR A O 1
ATOM 815 N N . TYR A 1 111 ? -8.115 0.954 15.835 1.00 86.75 111 TYR A N 1
ATOM 816 C CA . TYR A 1 111 ? -8.230 0.362 14.499 1.00 86.75 111 TYR A CA 1
ATOM 817 C C . TYR A 1 111 ? -8.023 -1.160 14.492 1.00 86.75 111 TYR A C 1
ATOM 819 O O . TYR A 1 111 ? -8.212 -1.803 13.460 1.00 86.75 111 TYR A O 1
ATOM 827 N N . GLY A 1 112 ? -7.634 -1.750 15.626 1.00 86.31 112 GLY A N 1
ATOM 828 C CA . GLY A 1 112 ? -7.128 -3.118 15.682 1.00 86.31 112 GLY A CA 1
ATOM 829 C C . GLY A 1 112 ? -5.670 -3.211 15.226 1.00 86.31 112 GLY A C 1
ATOM 830 O O . GLY A 1 112 ? -5.052 -2.220 14.828 1.00 86.31 112 GLY A O 1
ATOM 831 N N . HIS A 1 113 ? -5.108 -4.415 15.297 1.00 86.06 113 HIS A N 1
ATOM 832 C CA . HIS A 1 113 ? -3.726 -4.667 14.898 1.00 86.06 113 HIS A CA 1
ATOM 833 C C . HIS A 1 113 ? -3.542 -4.424 13.392 1.00 86.06 113 HIS A C 1
ATOM 835 O O . HIS A 1 113 ? -4.410 -4.813 12.607 1.00 86.06 113 HIS A O 1
ATOM 841 N N . ILE A 1 114 ? -2.410 -3.844 12.977 1.00 87.50 114 ILE A N 1
ATOM 842 C CA . ILE A 1 114 ? -2.152 -3.464 11.574 1.00 87.50 114 ILE A CA 1
ATOM 843 C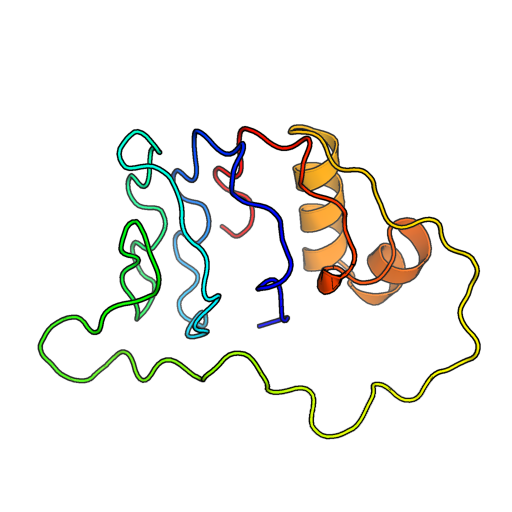 C . ILE A 1 114 ? -2.310 -4.629 10.584 1.00 87.50 114 ILE A C 1
ATOM 845 O O . ILE A 1 114 ? -2.795 -4.445 9.472 1.00 87.50 114 ILE A O 1
ATOM 849 N N . SER A 1 115 ? -1.998 -5.853 11.017 1.00 86.25 115 SER A N 1
ATOM 850 C CA . SER A 1 115 ? -2.157 -7.076 10.215 1.00 86.25 115 SER A CA 1
ATOM 851 C C . SER A 1 115 ? -3.613 -7.490 9.951 1.00 86.25 115 SER A C 1
ATOM 853 O O . SER A 1 115 ? -3.858 -8.365 9.126 1.00 86.25 115 SER A O 1
ATOM 855 N N . THR A 1 116 ? -4.576 -6.911 10.676 1.00 85.81 116 THR A N 1
ATOM 856 C CA . THR A 1 116 ? -6.004 -7.273 10.607 1.00 85.81 116 THR A CA 1
ATOM 857 C C . THR A 1 116 ? -6.854 -6.277 9.832 1.00 85.81 116 THR A C 1
ATOM 859 O O . THR A 1 116 ? -8.055 -6.499 9.693 1.00 85.81 116 THR A O 1
ATOM 862 N N . TRP A 1 117 ? -6.266 -5.178 9.357 1.00 90.44 117 TRP A N 1
ATOM 863 C CA . TRP A 1 117 ? -6.998 -4.171 8.598 1.00 90.44 117 TRP A CA 1
ATOM 864 C C . TRP A 1 117 ? -7.429 -4.735 7.242 1.00 90.44 117 TRP A C 1
ATOM 866 O O . TRP A 1 117 ? -6.639 -5.357 6.533 1.00 90.44 117 TRP A O 1
ATOM 876 N N . ASP A 1 118 ? -8.691 -4.511 6.889 1.00 92.31 118 ASP A N 1
ATOM 877 C CA . ASP A 1 118 ? -9.242 -4.848 5.583 1.00 92.31 118 ASP A CA 1
ATOM 878 C C . ASP A 1 118 ? -8.862 -3.747 4.590 1.00 92.31 118 ASP A C 1
ATOM 880 O O . ASP A 1 118 ? -9.432 -2.657 4.605 1.00 92.31 118 ASP A O 1
ATOM 884 N N . THR A 1 119 ? -7.875 -4.025 3.740 1.00 92.88 119 THR A N 1
ATOM 885 C CA . THR A 1 119 ? -7.375 -3.096 2.716 1.00 92.88 119 THR A CA 1
ATOM 886 C C . THR A 1 119 ? -8.001 -3.317 1.341 1.00 92.88 119 THR A C 1
ATOM 888 O O . THR A 1 119 ? -7.552 -2.707 0.374 1.00 92.88 119 THR A O 1
ATOM 891 N N . SER A 1 120 ? -9.045 -4.149 1.223 1.00 92.06 120 SER A N 1
ATOM 892 C CA . SER A 1 120 ? -9.677 -4.461 -0.072 1.00 92.06 120 SER A CA 1
ATOM 893 C C . SER A 1 120 ? -10.308 -3.238 -0.758 1.00 92.06 120 SER A C 1
ATOM 895 O O . SER A 1 120 ? -10.526 -3.242 -1.970 1.00 92.06 120 SER A O 1
ATOM 897 N N . GLY A 1 121 ? -10.581 -2.173 0.005 1.00 91.25 121 GLY A N 1
ATOM 898 C CA . GLY A 1 121 ? -11.066 -0.884 -0.491 1.00 91.25 121 GLY A CA 1
ATOM 899 C C . GLY A 1 121 ? -9.977 0.132 -0.852 1.00 91.25 121 GLY A C 1
ATOM 900 O O . GLY A 1 121 ? -10.316 1.238 -1.276 1.00 91.25 121 GLY A O 1
ATOM 901 N N . VAL A 1 122 ? -8.695 -0.203 -0.679 1.00 94.88 122 VAL A N 1
ATOM 902 C CA . VAL A 1 122 ? -7.566 0.705 -0.924 1.00 94.88 122 VAL A CA 1
ATOM 903 C C . VAL A 1 122 ? -7.061 0.539 -2.356 1.00 94.88 122 VAL A C 1
ATOM 905 O O . VAL A 1 122 ? -6.699 -0.553 -2.790 1.00 94.88 122 VAL A O 1
ATOM 908 N N . THR A 1 123 ? -6.994 1.649 -3.082 1.00 94.19 123 THR A N 1
ATOM 909 C CA . THR A 1 123 ? -6.458 1.731 -4.445 1.00 94.19 123 THR A CA 1
ATOM 910 C C . THR A 1 123 ? -5.117 2.460 -4.513 1.00 94.19 123 THR A C 1
ATOM 912 O O . THR A 1 123 ? -4.360 2.260 -5.466 1.00 94.19 123 THR A O 1
ATOM 915 N N . ASP A 1 124 ? -4.790 3.266 -3.502 1.00 93.44 124 ASP A N 1
ATOM 916 C CA . ASP A 1 124 ? -3.562 4.054 -3.428 1.00 93.44 124 ASP A CA 1
ATOM 917 C C . ASP A 1 124 ? -2.855 3.857 -2.080 1.00 93.44 124 ASP A C 1
ATOM 919 O O . ASP A 1 124 ? -3.269 4.376 -1.043 1.00 93.44 124 ASP A O 1
ATOM 923 N N . MET A 1 125 ? -1.752 3.109 -2.119 1.00 92.69 125 MET A N 1
ATOM 924 C CA . MET A 1 125 ? -0.856 2.847 -0.989 1.00 92.69 125 MET A CA 1
ATOM 925 C C . MET A 1 125 ? 0.434 3.681 -1.071 1.00 92.69 125 MET A C 1
ATOM 927 O O . MET A 1 125 ? 1.440 3.351 -0.438 1.00 92.69 125 MET A O 1
ATOM 931 N N . SER A 1 126 ? 0.438 4.761 -1.859 1.00 92.00 126 SER A N 1
ATOM 932 C CA . SER A 1 126 ? 1.599 5.645 -1.959 1.00 92.00 126 SER A CA 1
ATOM 933 C C . SER A 1 126 ? 1.961 6.287 -0.615 1.00 92.00 126 SER A C 1
ATOM 935 O O . SER A 1 126 ? 1.092 6.693 0.161 1.00 92.00 126 SER A O 1
ATOM 937 N N . GLN A 1 127 ? 3.269 6.392 -0.358 1.00 89.88 127 GLN A N 1
ATOM 938 C CA . GLN A 1 127 ? 3.859 7.102 0.789 1.00 89.88 127 GLN A CA 1
ATOM 939 C C . GLN A 1 127 ? 3.385 6.644 2.184 1.00 89.88 127 GLN A C 1
ATOM 941 O O . GLN A 1 127 ? 3.538 7.391 3.144 1.00 89.88 127 GLN A O 1
ATOM 946 N N . LEU A 1 128 ? 2.825 5.436 2.334 1.00 90.62 128 LEU A N 1
ATOM 947 C CA . LEU A 1 128 ? 2.321 4.983 3.639 1.00 90.62 128 LEU A CA 1
ATOM 948 C C . LEU A 1 128 ? 3.420 4.833 4.704 1.00 90.62 128 LEU A C 1
ATOM 950 O O . LEU A 1 128 ? 3.169 5.107 5.871 1.00 90.62 128 LEU A O 1
ATOM 954 N N . PHE A 1 129 ? 4.629 4.412 4.327 1.00 87.00 129 PHE A N 1
ATOM 955 C CA . PHE A 1 129 ? 5.733 4.120 5.249 1.00 87.00 129 PHE A CA 1
ATOM 956 C C . PHE A 1 129 ? 7.029 4.861 4.863 1.00 87.00 129 PHE A C 1
ATOM 958 O O . PHE A 1 129 ? 8.091 4.240 4.757 1.00 87.00 129 PHE A O 1
ATOM 965 N N . CYS A 1 130 ? 6.938 6.176 4.629 1.00 70.62 130 CYS A N 1
ATOM 966 C CA . CYS A 1 130 ? 8.080 7.052 4.323 1.00 70.62 130 CYS A CA 1
ATOM 967 C C . CYS A 1 130 ? 8.748 7.689 5.554 1.00 70.62 130 CYS A C 1
ATOM 969 O O . CYS A 1 130 ? 8.052 7.904 6.574 1.00 70.62 130 CYS A O 1
#

InterPro domains:
  IPR005046 Protein of unknown function DUF285 [PF03382] (1-39)
  IPR005046 Protein of unknown function DUF285 [PF03382] (112-129)

Organism: NCBI:txid35677

pLDDT: mean 77.2, std 15.92, range [37.62, 94.88]